Protein AF-A0AAD6S9D8-F1 (afdb_monomer)

Radius of gyration: 12.85 Å; Cα contacts (8 Å, |Δi|>4): 305; chains: 1; bounding box: 34×32×36 Å

Sequence (107 aa):
MGHQIHVDESHFCCSNAGFSRYIFTSGSHFDLDENASIILTNGAQASDVFFATGDSTNLLAGASVAGTILSNSAIRLAAGASVLGNIYSQSLMTFTEASVTPVVNPT

InterPro domains:
  IPR021884 Ice-binding protein [PF11999] (21-100)

Nearest PDB structures (foldseek):
  3vn3-assembly2_B  TM=9.453E-01  e=1.574E-05  Typhula ishikariensis
  7dc5-assembly2_B  TM=8.918E-01  e=5.387E-05  Typhula ishikariensis
  7bwy-assembly3_C  TM=8.684E-01  e=7.968E-05  Antarctomyces psychrotrophicus
  3uyv-assembly1_A-2  TM=8.417E-01  e=1.246E-04  Leucosporidium sp. AY30
  4nuh-assembly1_A  TM=9.901E-01  e=2.159E-03  Leucosporidium

Secondary structure (DSSP, 8-state):
-PPPEEE-STTEEEE-SSS--EEEEESS-EEE-TT-EEEEETT--GGGEEEEESS-EEE-TT-EEESEEEESS-EEE-TT-EEES-EEESS-EEESS-EEE--PPP-

Foldseek 3Di:
D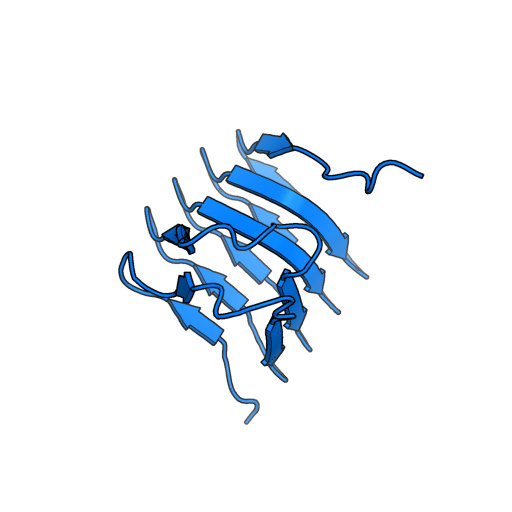KDEAEFAAADQEDEDPDQDAAEAEILAEYEYDALHEYDYHNPDALDRYEYAYNAEYEYEANYEYRHEYHHAAEYEAYHNYEYNAYYDYPYYYYYDNYYYHHDDDDD

Organism: NCBI:txid1745969

Solvent-accessible surface area (backbone atoms only — not comparable to full-atom values): 5433 Å² total; per-residue (Å²): 134,56,57,64,46,75,38,81,53,70,73,57,63,52,66,37,88,75,93,63,72,46,77,46,78,19,62,22,38,36,39,31,34,66,58,9,34,40,52,68,35,77,80,40,54,37,89,38,26,37,39,40,23,55,23,35,33,40,32,28,43,47,9,35,39,53,22,30,40,40,20,59,23,36,37,39,30,28,51,52,10,36,35,41,18,43,80,47,55,70,67,44,78,48,75,35,78,42,48,74,44,71,64,75,78,86,128

pLDDT: mean 89.59, std 12.1, range [53.25, 98.75]

Mean predicted alig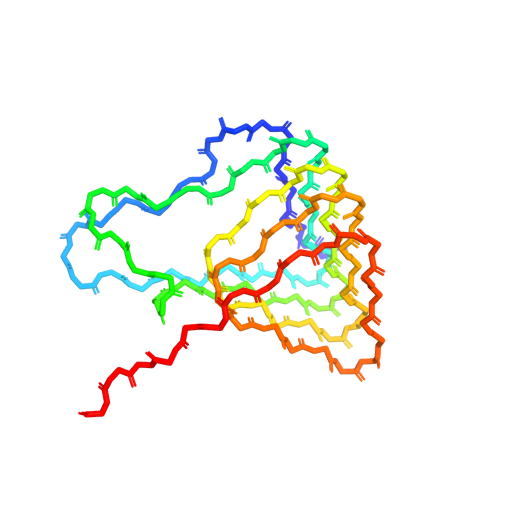ned error: 4.7 Å

Structure (mmCIF, N/CA/C/O backbone):
data_AF-A0AAD6S9D8-F1
#
_entry.id   AF-A0AAD6S9D8-F1
#
loop_
_atom_site.group_PDB
_atom_site.id
_atom_site.type_symbol
_atom_site.label_atom_id
_atom_site.label_alt_id
_atom_site.label_comp_id
_atom_site.label_asym_id
_atom_site.label_entity_id
_atom_site.label_seq_id
_atom_site.pdbx_PDB_ins_code
_atom_site.Cartn_x
_atom_site.Cartn_y
_atom_site.Cartn_z
_atom_site.occupancy
_atom_site.B_iso_or_equiv
_atom_site.auth_seq_id
_atom_site.auth_comp_id
_atom_site.auth_asym_id
_atom_site.auth_atom_id
_atom_site.pdbx_PDB_model_num
ATOM 1 N N . MET A 1 1 ? 20.410 -3.469 1.697 1.00 54.53 1 MET A N 1
ATOM 2 C CA . MET A 1 1 ? 19.222 -4.266 1.335 1.00 54.53 1 MET A CA 1
ATOM 3 C C . MET A 1 1 ? 18.117 -3.816 2.271 1.00 54.53 1 MET A C 1
ATOM 5 O O . MET A 1 1 ? 18.308 -3.926 3.475 1.00 54.53 1 MET A O 1
ATOM 9 N N . GLY A 1 2 ? 17.081 -3.152 1.758 1.00 67.62 2 GLY A N 1
ATOM 10 C CA . GLY A 1 2 ? 15.965 -2.692 2.589 1.00 67.62 2 GLY A CA 1
ATOM 11 C C . GLY A 1 2 ? 15.035 -3.855 2.929 1.00 67.62 2 GLY A C 1
ATOM 1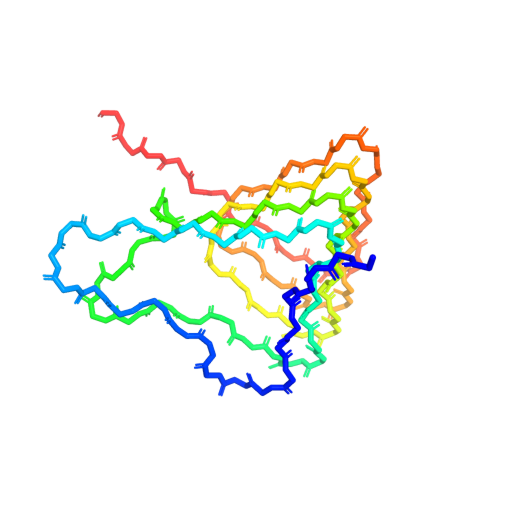2 O O . GLY A 1 2 ? 14.945 -4.805 2.160 1.00 67.62 2 GLY A O 1
ATOM 13 N N . HIS A 1 3 ? 14.355 -3.789 4.071 1.00 78.38 3 HIS A N 1
ATOM 14 C CA . HIS A 1 3 ? 13.277 -4.726 4.391 1.00 78.38 3 HIS A CA 1
ATOM 15 C C . HIS A 1 3 ? 12.067 -4.429 3.496 1.00 78.38 3 HIS A C 1
ATOM 17 O O . HIS A 1 3 ? 11.694 -3.262 3.389 1.00 78.38 3 HIS A O 1
ATOM 23 N N . GLN A 1 4 ? 11.488 -5.446 2.856 1.00 82.50 4 GLN A N 1
ATOM 24 C CA . GLN A 1 4 ? 10.286 -5.370 2.010 1.00 82.50 4 GLN A CA 1
ATOM 25 C C . GLN A 1 4 ? 9.040 -5.723 2.831 1.00 82.50 4 GLN A C 1
ATOM 27 O O . GLN A 1 4 ? 9.129 -6.517 3.769 1.00 82.50 4 GLN A O 1
ATOM 32 N N . ILE A 1 5 ? 7.889 -5.158 2.464 1.00 79.19 5 ILE A N 1
ATOM 33 C CA . ILE A 1 5 ? 6.585 -5.687 2.882 1.00 79.19 5 ILE A CA 1
ATOM 34 C C . ILE A 1 5 ? 6.056 -6.501 1.702 1.00 79.19 5 ILE A C 1
ATOM 36 O O . ILE A 1 5 ? 5.746 -5.934 0.659 1.00 79.19 5 ILE A O 1
ATOM 40 N N . HIS A 1 6 ? 6.002 -7.818 1.850 1.00 85.88 6 HIS A N 1
ATOM 41 C CA . HIS A 1 6 ? 5.475 -8.733 0.841 1.00 85.88 6 HIS A CA 1
ATOM 42 C C . HIS A 1 6 ? 4.397 -9.594 1.489 1.00 85.88 6 HIS A C 1
ATOM 44 O O . HIS A 1 6 ? 4.603 -10.092 2.599 1.00 85.88 6 HIS A O 1
ATOM 50 N N . VAL A 1 7 ? 3.250 -9.716 0.827 1.00 82.56 7 VAL A N 1
ATOM 51 C CA . VAL A 1 7 ? 2.114 -10.513 1.297 1.00 82.56 7 VAL A CA 1
ATOM 52 C C . VAL A 1 7 ? 1.658 -11.400 0.140 1.00 82.56 7 VAL A C 1
ATOM 54 O O . VAL A 1 7 ? 1.158 -10.896 -0.867 1.00 82.56 7 VAL A O 1
ATOM 57 N N . ASP A 1 8 ? 1.861 -12.703 0.311 1.00 76.00 8 ASP A N 1
ATOM 58 C CA . ASP A 1 8 ? 1.625 -13.783 -0.656 1.00 76.00 8 ASP A CA 1
ATOM 59 C C . ASP A 1 8 ? 0.260 -14.479 -0.459 1.00 76.00 8 ASP A C 1
ATOM 61 O O . ASP A 1 8 ? -0.315 -15.004 -1.410 1.00 76.00 8 ASP A O 1
ATOM 65 N N . GLU A 1 9 ? -0.311 -14.425 0.752 1.00 61.50 9 GLU A N 1
ATOM 66 C CA . GLU A 1 9 ? -1.648 -14.939 1.082 1.00 61.50 9 GLU A CA 1
ATOM 67 C C . GLU A 1 9 ? -2.534 -13.903 1.805 1.00 61.50 9 GLU A C 1
ATOM 69 O O . GLU A 1 9 ? -2.076 -12.949 2.443 1.00 61.50 9 GLU A O 1
ATOM 74 N N . SER A 1 10 ? -3.856 -14.097 1.745 1.00 60.50 10 SER A N 1
ATOM 75 C CA . SER A 1 10 ? -4.803 -13.383 2.607 1.00 60.50 10 SER A CA 1
ATOM 76 C C . SER A 1 10 ? -4.503 -13.797 4.043 1.00 60.50 10 SER A C 1
ATOM 78 O O . SER A 1 10 ? -4.809 -14.929 4.361 1.00 60.50 10 SER A O 1
ATOM 80 N N . HIS A 1 11 ? -3.879 -12.946 4.871 1.00 54.03 11 HIS A N 1
ATOM 81 C CA . HIS A 1 11 ? -3.991 -12.906 6.353 1.00 54.03 11 HIS A CA 1
ATOM 82 C C . HIS A 1 11 ? -3.004 -11.926 7.024 1.00 54.03 11 HIS A C 1
ATOM 84 O O . HIS A 1 11 ? -2.754 -12.017 8.228 1.00 54.03 11 HIS A O 1
ATOM 90 N N . PHE A 1 12 ? -2.480 -10.920 6.319 1.00 64.44 12 PHE A N 1
ATOM 91 C CA . PHE A 1 12 ? -1.859 -9.797 7.021 1.00 64.44 12 PHE A CA 1
ATOM 92 C C . PHE A 1 12 ? -2.970 -8.885 7.553 1.00 64.44 12 PHE A C 1
ATOM 94 O O . PHE A 1 12 ? -3.667 -8.234 6.775 1.00 64.44 12 PHE A O 1
ATOM 101 N N . CYS A 1 13 ? -3.209 -8.888 8.868 1.00 63.88 13 CYS A N 1
ATOM 102 C CA . CYS A 1 13 ? -4.285 -8.097 9.462 1.00 63.88 13 CYS A CA 1
ATOM 103 C C . CYS A 1 13 ? -3.812 -7.156 10.564 1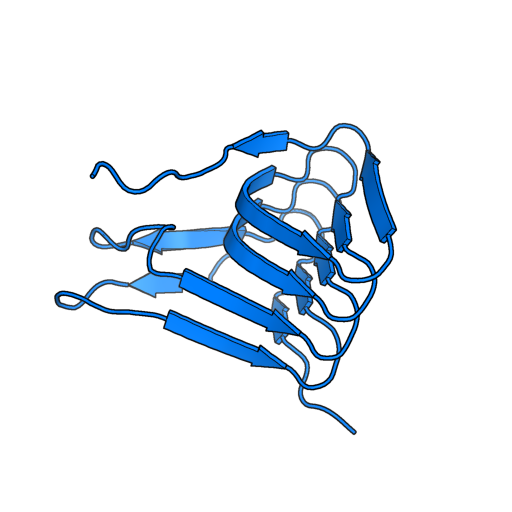.00 63.88 13 CYS A C 1
ATOM 105 O O . CYS A 1 13 ? -2.870 -7.418 11.313 1.00 63.88 13 CYS A O 1
ATOM 107 N N . CYS A 1 14 ? -4.567 -6.068 10.666 1.00 74.12 14 CYS A N 1
ATOM 108 C CA . CYS A 1 14 ? -4.582 -5.166 11.801 1.00 74.12 14 CYS A CA 1
ATOM 109 C C . CYS A 1 14 ? -5.854 -5.473 12.601 1.00 74.12 14 CYS A C 1
ATOM 111 O O . CYS A 1 14 ? -6.958 -5.154 12.155 1.00 74.12 14 CYS A O 1
ATOM 113 N N . SER A 1 15 ? -5.718 -6.132 13.753 1.00 77.38 15 SER A N 1
ATOM 114 C CA . SER A 1 15 ? -6.838 -6.400 14.660 1.00 77.38 15 SER A CA 1
ATOM 115 C C . SER A 1 15 ? -6.841 -5.386 15.791 1.00 77.38 15 SER A C 1
ATOM 117 O O . SER A 1 15 ? -5.889 -5.344 16.577 1.00 77.38 15 SER A O 1
ATOM 119 N N . ASN A 1 16 ? -7.901 -4.593 15.902 1.00 69.31 16 ASN A N 1
ATOM 120 C CA . ASN A 1 16 ? -7.960 -3.568 16.932 1.00 69.31 16 ASN A CA 1
ATOM 121 C C . ASN A 1 16 ? -7.999 -4.173 18.350 1.00 69.31 16 ASN A C 1
ATOM 123 O O . ASN A 1 16 ? -8.804 -5.062 18.629 1.00 69.31 16 ASN A O 1
ATOM 127 N N . ALA A 1 17 ? -7.157 -3.649 19.243 1.00 71.12 17 ALA A N 1
ATOM 128 C CA . ALA A 1 17 ? -7.175 -3.929 20.681 1.00 71.12 17 ALA A CA 1
ATOM 129 C C . ALA A 1 17 ? -7.485 -2.662 21.517 1.00 71.12 17 ALA A C 1
ATOM 131 O O . ALA A 1 17 ? -7.253 -2.650 22.725 1.00 71.12 17 ALA A O 1
ATOM 132 N N . GLY A 1 18 ? -7.976 -1.582 20.885 1.00 72.69 18 GLY A N 1
ATOM 133 C CA . GLY A 1 18 ? -8.274 -0.285 21.509 1.00 72.69 18 GLY A CA 1
ATOM 134 C C . GLY A 1 18 ? -8.446 0.870 20.502 1.00 72.69 18 GLY A C 1
ATOM 135 O O . GLY A 1 18 ? -9.338 0.843 19.663 1.00 72.69 18 GLY A O 1
ATOM 136 N N . PHE A 1 19 ? -7.613 1.914 20.602 1.00 66.44 19 PHE A N 1
ATOM 137 C CA . PHE A 1 19 ? -7.418 2.933 19.553 1.00 66.44 19 PHE A CA 1
ATOM 138 C C . PHE A 1 19 ? -6.069 2.678 18.871 1.00 66.44 19 PHE A C 1
ATOM 140 O O . PHE A 1 19 ? -5.093 3.398 19.088 1.00 66.44 19 PHE A O 1
ATOM 147 N N . SER A 1 20 ? -5.967 1.564 18.149 1.00 78.38 20 SER A N 1
ATOM 148 C CA . SER A 1 20 ? -4.696 1.107 17.588 1.00 78.38 20 SER A CA 1
ATOM 149 C C . SER A 1 20 ? -4.387 1.786 16.253 1.00 78.38 20 SER A C 1
ATOM 151 O O . SER A 1 20 ? -5.204 1.762 15.336 1.00 78.38 20 SER A O 1
ATOM 153 N N . ARG A 1 21 ? -3.173 2.338 16.135 1.00 88.38 21 ARG A N 1
ATOM 154 C CA . ARG A 1 21 ? -2.590 2.816 14.876 1.00 88.38 21 ARG A CA 1
ATOM 155 C C . ARG A 1 21 ? -1.529 1.844 14.387 1.00 88.38 21 ARG A C 1
ATOM 157 O O . ARG A 1 21 ? -0.666 1.437 15.163 1.00 88.38 21 ARG A O 1
ATOM 164 N N . TYR A 1 22 ? -1.562 1.540 13.097 1.00 90.56 22 TYR A N 1
ATOM 165 C CA . TYR A 1 22 ? -0.638 0.616 12.452 1.00 90.56 22 TYR A CA 1
ATOM 166 C C . TYR A 1 22 ? 0.175 1.371 11.413 1.00 90.56 22 TYR A C 1
ATOM 168 O O . TYR A 1 22 ? -0.378 2.007 10.519 1.00 90.56 22 TYR A O 1
ATOM 176 N N . ILE A 1 23 ? 1.497 1.327 11.552 1.00 92.31 23 ILE A N 1
ATOM 177 C CA . ILE A 1 23 ? 2.424 1.929 10.597 1.00 92.31 23 ILE A CA 1
ATOM 178 C C . ILE A 1 23 ? 3.392 0.838 10.169 1.00 92.31 23 ILE A C 1
ATOM 180 O O . ILE A 1 23 ? 4.172 0.336 10.978 1.00 92.31 23 ILE A O 1
ATOM 184 N N . PHE A 1 24 ? 3.340 0.495 8.892 1.00 92.56 24 PHE A N 1
ATOM 185 C CA . PHE A 1 24 ? 4.250 -0.441 8.257 1.00 92.56 24 PHE A CA 1
ATOM 186 C C . PHE A 1 24 ? 5.240 0.354 7.423 1.00 92.56 24 PHE A C 1
ATOM 188 O O . PHE A 1 24 ? 4.844 1.145 6.566 1.00 92.56 24 PHE A O 1
ATOM 195 N N . THR A 1 25 ? 6.529 0.171 7.693 1.00 93.19 25 THR A N 1
ATOM 196 C CA . THR A 1 25 ? 7.592 0.864 6.970 1.00 93.19 25 THR A CA 1
ATOM 197 C C . THR A 1 25 ? 8.470 -0.134 6.236 1.00 93.19 25 THR A C 1
ATOM 199 O O . THR A 1 25 ? 8.844 -1.182 6.761 1.00 93.19 25 THR A O 1
ATOM 202 N N . SER A 1 26 ? 8.812 0.206 5.001 1.00 93.38 26 SER A N 1
ATOM 203 C CA . SER A 1 26 ? 9.757 -0.534 4.179 1.00 93.38 26 SER A CA 1
ATOM 204 C C . SER A 1 26 ? 10.754 0.441 3.576 1.00 93.38 26 SER A C 1
ATOM 206 O O . SER A 1 26 ? 10.376 1.489 3.064 1.00 93.38 26 SER A O 1
ATOM 208 N N . GLY A 1 27 ? 12.040 0.087 3.592 1.00 93.56 27 GLY A N 1
ATOM 209 C CA . GLY A 1 27 ? 13.060 0.822 2.836 1.00 93.56 27 GLY A CA 1
ATOM 210 C C . GLY A 1 27 ? 13.061 0.490 1.338 1.00 93.56 27 GLY A C 1
ATOM 211 O O . GLY A 1 27 ? 13.900 1.005 0.609 1.00 93.56 27 GLY A O 1
ATOM 212 N N . SER A 1 28 ? 12.179 -0.408 0.900 1.00 94.38 28 SER A N 1
ATOM 213 C CA . SER A 1 28 ? 12.079 -0.943 -0.455 1.00 94.38 28 SER A CA 1
ATOM 214 C C . SER A 1 28 ? 10.599 -0.970 -0.868 1.00 94.38 28 SER A C 1
ATOM 216 O O . SER A 1 28 ? 9.900 0.022 -0.643 1.00 94.38 28 SER A O 1
ATOM 218 N N . HIS A 1 29 ? 10.146 -2.056 -1.493 1.00 92.81 29 HIS A N 1
ATOM 219 C CA . HIS A 1 29 ? 8.810 -2.190 -2.058 1.00 92.81 29 HIS A CA 1
ATOM 220 C C . HIS A 1 29 ? 7.753 -2.623 -1.030 1.00 92.81 29 HIS A C 1
ATOM 222 O O . HIS A 1 29 ? 8.057 -3.254 -0.010 1.00 92.81 29 HIS A O 1
ATOM 228 N N . PHE A 1 30 ? 6.498 -2.302 -1.342 1.00 95.19 30 PHE A N 1
ATOM 229 C CA . PHE A 1 30 ? 5.315 -2.937 -0.765 1.00 95.19 30 PHE A CA 1
ATOM 230 C C . PHE A 1 30 ? 4.563 -3.661 -1.876 1.00 95.19 30 PHE A C 1
ATOM 232 O O . PHE A 1 30 ? 4.026 -3.014 -2.774 1.00 95.19 30 PHE A O 1
ATOM 239 N N . ASP A 1 31 ? 4.528 -4.986 -1.812 1.00 95.31 31 ASP A N 1
ATOM 240 C CA . ASP A 1 31 ? 3.900 -5.811 -2.838 1.00 95.31 31 ASP A CA 1
ATOM 241 C C . ASP A 1 31 ? 2.778 -6.656 -2.232 1.00 95.31 31 ASP A C 1
ATOM 243 O O . ASP A 1 31 ? 2.988 -7.362 -1.240 1.00 95.31 31 ASP A O 1
ATOM 247 N N . LEU A 1 32 ? 1.595 -6.570 -2.842 1.00 95.38 32 LEU A N 1
ATOM 248 C CA . LEU A 1 32 ? 0.506 -7.521 -2.636 1.00 95.38 32 LEU A CA 1
ATOM 249 C C . LEU A 1 32 ? 0.366 -8.372 -3.890 1.00 95.38 32 LEU A C 1
ATOM 251 O O . LEU A 1 32 ? 0.115 -7.831 -4.974 1.00 95.38 32 LEU A O 1
ATOM 255 N N . ASP A 1 33 ? 0.506 -9.682 -3.717 1.00 95.75 33 ASP A N 1
ATOM 256 C CA . ASP A 1 33 ? 0.359 -10.640 -4.804 1.00 95.75 33 ASP A CA 1
ATOM 257 C C . ASP A 1 33 ? -1.088 -10.736 -5.307 1.00 95.75 33 ASP A C 1
ATOM 259 O O . ASP A 1 33 ? -2.016 -10.108 -4.786 1.00 95.75 33 ASP A O 1
ATOM 263 N N . GLU A 1 34 ? -1.285 -11.493 -6.386 1.00 95.69 34 GLU A N 1
ATOM 264 C CA . GLU A 1 34 ? -2.597 -11.651 -7.007 1.00 95.69 34 GLU A CA 1
ATOM 265 C C . GLU A 1 34 ? -3.621 -12.177 -5.997 1.00 95.69 34 GLU A C 1
ATOM 267 O O . GLU A 1 34 ? -3.420 -13.201 -5.349 1.00 95.69 34 GLU A O 1
ATOM 272 N N . ASN A 1 35 ? -4.755 -11.483 -5.889 1.00 94.56 35 ASN A N 1
ATOM 273 C CA . ASN A 1 35 ? -5.837 -11.778 -4.946 1.00 94.56 35 ASN A CA 1
ATOM 274 C C . ASN A 1 35 ? -5.439 -11.728 -3.455 1.00 94.56 35 ASN A C 1
ATOM 276 O O . ASN A 1 35 ? -6.253 -12.087 -2.598 1.00 94.56 35 ASN A O 1
ATOM 280 N N . ALA A 1 36 ? -4.234 -11.260 -3.114 1.00 94.69 36 ALA A N 1
ATOM 281 C CA . ALA A 1 36 ? -3.842 -11.046 -1.728 1.00 94.69 36 ALA A CA 1
ATOM 282 C C . ALA A 1 36 ? -4.644 -9.885 -1.121 1.00 94.69 36 ALA A C 1
ATOM 284 O O . ALA A 1 36 ? -4.957 -8.889 -1.781 1.00 94.69 36 ALA A O 1
ATOM 285 N N . SER A 1 37 ? -4.986 -10.002 0.163 1.00 92.19 37 SER A N 1
ATOM 286 C CA . SER A 1 37 ? -5.793 -8.994 0.850 1.00 92.19 37 SER A CA 1
ATOM 287 C C . SER A 1 37 ? -5.239 -8.644 2.222 1.00 92.19 37 SER A C 1
ATOM 289 O O . SER A 1 37 ? -5.003 -9.537 3.041 1.00 92.19 37 SER A O 1
ATOM 291 N N . ILE A 1 38 ? -5.155 -7.349 2.514 1.00 90.94 38 ILE A N 1
ATOM 292 C CA . ILE A 1 38 ? -5.002 -6.837 3.876 1.00 90.94 38 ILE A CA 1
ATOM 293 C C . ILE A 1 38 ? -6.377 -6.425 4.391 1.00 90.94 38 ILE A C 1
ATOM 295 O O . ILE A 1 38 ? -6.968 -5.452 3.916 1.00 90.94 38 ILE A O 1
ATOM 299 N N . ILE A 1 39 ? -6.868 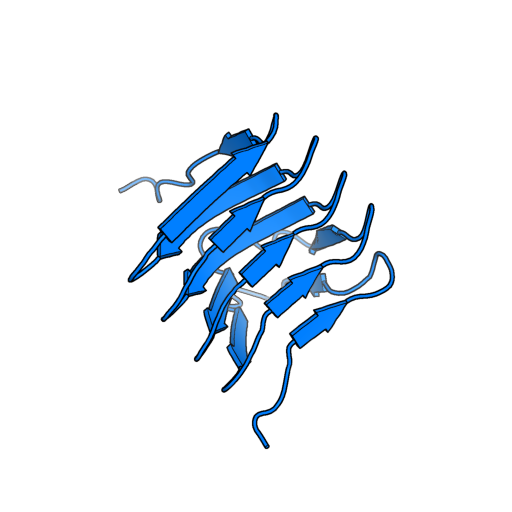-7.155 5.392 1.00 86.38 39 ILE A N 1
ATOM 300 C CA . ILE A 1 39 ? -8.189 -6.940 5.988 1.00 86.38 39 ILE A CA 1
ATOM 301 C C . ILE A 1 39 ? -8.089 -6.285 7.368 1.00 86.38 39 ILE A C 1
ATOM 303 O O . ILE A 1 39 ? -7.162 -6.534 8.145 1.00 86.38 39 ILE A O 1
ATOM 307 N N . LEU A 1 40 ? -9.086 -5.465 7.690 1.00 88.19 40 LEU A N 1
ATOM 308 C CA . LEU A 1 40 ? -9.252 -4.866 9.011 1.00 88.19 40 LEU A CA 1
ATOM 309 C C . LEU A 1 40 ? -10.231 -5.702 9.821 1.00 88.19 40 LEU A C 1
ATOM 311 O O . LEU A 1 40 ? -11.324 -6.018 9.353 1.00 88.19 40 LEU A O 1
ATOM 315 N N . THR A 1 41 ? -9.849 -6.051 11.043 1.00 87.62 41 THR A N 1
ATOM 316 C CA . THR A 1 41 ? -10.686 -6.859 11.933 1.00 87.62 41 THR A CA 1
ATOM 317 C C . THR A 1 41 ? -10.868 -6.168 13.280 1.00 87.62 41 THR A C 1
ATOM 319 O O . THR A 1 41 ? -10.144 -5.234 13.638 1.00 87.62 41 THR A O 1
ATOM 322 N N . ASN A 1 42 ? -11.882 -6.603 14.030 1.00 87.00 42 ASN A N 1
ATOM 323 C CA . ASN A 1 42 ? -12.184 -6.114 15.380 1.00 87.00 42 ASN A CA 1
ATOM 324 C C . ASN A 1 42 ? -12.407 -4.591 15.486 1.00 87.00 42 ASN A C 1
ATOM 326 O O . ASN A 1 42 ? -12.220 -4.010 16.547 1.00 87.00 42 ASN A O 1
ATOM 330 N N . GLY A 1 43 ? -12.835 -3.933 14.404 1.00 85.06 43 GLY A N 1
ATOM 331 C CA . GLY A 1 43 ? -13.097 -2.489 14.391 1.00 85.06 43 GLY A CA 1
ATOM 332 C C . GLY A 1 43 ? -11.870 -1.620 14.107 1.00 85.06 43 GLY A C 1
ATOM 333 O O . GLY A 1 43 ? -11.912 -0.422 14.376 1.00 85.06 43 GLY A O 1
ATOM 334 N N . ALA A 1 44 ? -10.786 -2.194 13.573 1.00 88.88 44 ALA A N 1
ATOM 335 C CA . ALA A 1 44 ? -9.700 -1.400 13.004 1.00 88.88 44 ALA A CA 1
ATOM 336 C C . ALA A 1 44 ? -10.225 -0.542 11.838 1.00 88.88 44 ALA A C 1
ATOM 338 O O . ALA A 1 44 ? -11.065 -0.992 11.056 1.00 88.88 44 ALA A O 1
ATOM 339 N N . GLN A 1 45 ? -9.740 0.696 11.734 1.00 90.31 45 GLN A N 1
ATOM 340 C CA . GLN A 1 45 ? -10.185 1.665 10.731 1.00 90.31 45 GLN A CA 1
ATOM 341 C C . GLN A 1 45 ? -9.075 1.947 9.720 1.00 90.31 45 GLN A C 1
ATOM 343 O O . GLN A 1 45 ? -7.913 2.095 10.088 1.00 90.31 45 GLN A O 1
ATOM 348 N N . ALA A 1 46 ? -9.434 2.069 8.440 1.00 91.94 46 ALA A N 1
ATOM 349 C CA . ALA A 1 46 ? -8.479 2.351 7.364 1.00 91.94 46 ALA A CA 1
ATOM 350 C C . ALA A 1 46 ? -7.762 3.703 7.542 1.00 91.94 46 ALA A C 1
ATOM 352 O O . ALA A 1 46 ? -6.628 3.869 7.104 1.00 91.94 46 ALA A O 1
ATOM 353 N N . SER A 1 47 ? -8.395 4.657 8.230 1.00 92.62 47 SER A N 1
ATOM 354 C CA . SER A 1 47 ? -7.806 5.945 8.618 1.00 92.62 47 SER A CA 1
ATOM 355 C C . SER A 1 47 ? -6.634 5.827 9.599 1.00 92.62 47 SER A C 1
ATOM 357 O O . SER A 1 47 ? -5.857 6.772 9.717 1.00 92.62 47 SER A O 1
ATOM 359 N N . ASP A 1 48 ? -6.480 4.687 10.279 1.00 91.69 48 ASP A N 1
ATOM 360 C CA . ASP A 1 48 ? -5.421 4.435 11.262 1.00 91.69 48 ASP A CA 1
ATOM 361 C C . ASP A 1 48 ? -4.358 3.434 10.779 1.00 91.69 48 ASP A C 1
ATOM 363 O O . ASP A 1 48 ? -3.499 3.020 11.562 1.00 91.69 48 ASP A O 1
ATOM 367 N N . VAL A 1 49 ? -4.377 3.063 9.496 1.00 93.00 49 VAL A N 1
ATOM 368 C CA . VAL A 1 49 ? -3.401 2.149 8.888 1.00 93.00 49 VAL A CA 1
ATOM 369 C C . VAL A 1 49 ? -2.585 2.880 7.829 1.00 93.00 49 VAL A C 1
ATOM 371 O O . VAL A 1 49 ? -3.143 3.485 6.917 1.00 93.00 49 VAL A O 1
ATOM 374 N N . PHE A 1 50 ? -1.258 2.807 7.935 1.00 94.50 50 PHE A N 1
ATOM 375 C CA . PHE A 1 50 ? -0.320 3.483 7.041 1.00 94.50 50 PHE A CA 1
ATOM 376 C C . PHE A 1 50 ? 0.741 2.514 6.518 1.00 94.50 50 PHE A C 1
ATOM 378 O O . PHE A 1 50 ? 1.377 1.803 7.297 1.00 94.50 50 PHE A O 1
ATOM 385 N N . PHE A 1 51 ? 0.979 2.549 5.209 1.00 95.56 51 PHE A N 1
ATOM 386 C CA . PHE A 1 51 ? 2.052 1.833 4.520 1.00 95.56 51 PHE A CA 1
ATOM 387 C C . PHE A 1 51 ? 3.010 2.861 3.924 1.00 95.56 51 PHE A C 1
ATOM 389 O O . PHE A 1 51 ? 2.636 3.576 2.999 1.00 95.56 51 PHE A O 1
ATOM 396 N N . ALA A 1 52 ? 4.225 2.967 4.461 1.00 96.19 52 ALA A N 1
ATOM 397 C CA . ALA A 1 52 ? 5.243 3.900 3.986 1.00 96.19 52 ALA A CA 1
ATOM 398 C C . ALA A 1 52 ? 6.421 3.150 3.354 1.00 96.19 52 ALA A C 1
ATOM 400 O O . ALA A 1 52 ? 7.101 2.370 4.025 1.00 96.19 52 ALA A O 1
ATOM 401 N N . THR A 1 53 ? 6.680 3.406 2.072 1.00 96.19 53 THR A N 1
ATOM 402 C CA . THR A 1 53 ? 7.694 2.693 1.287 1.00 96.19 53 THR A CA 1
ATOM 403 C C . THR A 1 53 ? 8.774 3.622 0.751 1.00 96.19 53 THR A C 1
ATOM 405 O O . THR A 1 53 ? 8.500 4.693 0.203 1.00 96.19 53 THR A O 1
ATOM 408 N N . GLY A 1 54 ? 10.025 3.180 0.877 1.00 96.81 54 GLY A N 1
ATOM 409 C CA . GLY A 1 54 ? 11.199 3.835 0.300 1.00 96.81 54 GLY A CA 1
ATOM 410 C C . GLY A 1 54 ? 11.280 3.707 -1.223 1.00 96.81 54 GLY A C 1
ATOM 411 O O . GLY A 1 54 ? 11.985 4.493 -1.857 1.00 96.81 54 GLY A O 1
ATOM 412 N N . ASP A 1 55 ? 10.531 2.770 -1.807 1.00 96.19 55 ASP A N 1
ATOM 413 C CA . ASP A 1 55 ? 10.404 2.582 -3.251 1.00 96.19 55 ASP A CA 1
ATOM 414 C C . ASP A 1 55 ? 8.922 2.407 -3.658 1.00 96.19 55 ASP A C 1
ATOM 416 O O . ASP A 1 55 ? 8.037 3.046 -3.076 1.00 96.19 55 ASP A O 1
ATOM 420 N N . SER A 1 56 ? 8.638 1.607 -4.687 1.00 97.19 56 SER A N 1
ATOM 421 C CA . SER A 1 56 ? 7.303 1.446 -5.257 1.00 97.19 56 SER A CA 1
ATOM 422 C C . SER A 1 56 ? 6.365 0.569 -4.430 1.00 97.19 56 SER A C 1
ATOM 424 O O . SER A 1 56 ? 6.801 -0.375 -3.778 1.00 97.19 56 SER A O 1
ATOM 426 N N . THR A 1 57 ? 5.065 0.818 -4.569 1.00 98.31 57 THR A N 1
ATOM 427 C CA . THR A 1 57 ? 4.008 -0.120 -4.170 1.00 98.31 57 THR A CA 1
ATOM 428 C C . THR A 1 57 ? 3.413 -0.785 -5.407 1.00 98.31 57 THR A C 1
ATOM 430 O O . THR A 1 57 ? 3.043 -0.081 -6.353 1.00 98.31 57 THR A O 1
ATOM 433 N N . ASN A 1 58 ? 3.278 -2.110 -5.404 1.00 98.06 58 ASN A N 1
ATOM 434 C CA . ASN A 1 58 ? 2.624 -2.856 -6.477 1.00 98.06 58 ASN A CA 1
ATOM 435 C C . ASN A 1 58 ? 1.503 -3.730 -5.897 1.00 98.06 58 ASN A C 1
ATOM 437 O O . ASN A 1 58 ? 1.753 -4.640 -5.114 1.00 98.06 58 ASN A O 1
ATOM 441 N N . LEU A 1 59 ? 0.258 -3.451 -6.284 1.00 97.94 59 LEU A N 1
ATOM 442 C CA . LEU A 1 59 ? -0.880 -4.319 -5.986 1.00 97.94 59 LEU A CA 1
ATOM 443 C C . LEU A 1 59 ? -1.222 -5.077 -7.268 1.00 97.94 59 LEU A C 1
ATOM 445 O O . LEU A 1 59 ? -1.636 -4.459 -8.258 1.00 97.94 59 LEU A O 1
ATOM 449 N N . LEU A 1 60 ? -0.988 -6.391 -7.270 1.00 97.88 60 LEU A N 1
ATOM 450 C CA . LEU A 1 60 ? -1.255 -7.247 -8.424 1.00 97.88 60 LEU A CA 1
ATOM 451 C C . LEU A 1 60 ? -2.763 -7.487 -8.613 1.00 97.88 60 LEU A C 1
ATOM 453 O O . LEU A 1 60 ? -3.603 -6.900 -7.926 1.00 97.88 60 LEU A O 1
ATOM 457 N N . ALA A 1 61 ? -3.122 -8.270 -9.633 1.00 98.06 61 ALA A N 1
ATOM 458 C CA . ALA A 1 61 ? -4.508 -8.415 -10.062 1.00 98.06 61 ALA A CA 1
ATOM 459 C C . ALA A 1 61 ? -5.405 -8.903 -8.913 1.00 98.06 61 ALA A C 1
ATOM 461 O O . ALA A 1 61 ? -5.059 -9.842 -8.200 1.00 98.06 61 ALA A O 1
ATOM 462 N N . GLY A 1 62 ? -6.545 -8.241 -8.709 1.00 97.06 62 GLY A N 1
ATOM 463 C CA . GLY A 1 62 ? -7.495 -8.569 -7.640 1.00 97.06 62 GLY A CA 1
ATOM 464 C C . GLY A 1 62 ? -7.016 -8.296 -6.206 1.00 97.06 62 GLY A C 1
ATOM 465 O O . GLY A 1 62 ? -7.758 -8.586 -5.267 1.00 97.06 62 GLY A O 1
ATOM 466 N N . ALA A 1 63 ? -5.815 -7.744 -5.999 1.00 97.06 63 ALA A N 1
ATOM 467 C CA . ALA A 1 63 ? -5.310 -7.450 -4.661 1.00 97.06 63 ALA A CA 1
ATOM 468 C C . ALA A 1 63 ? -6.133 -6.353 -3.961 1.00 97.06 63 ALA A C 1
ATOM 470 O O . ALA A 1 63 ? -6.627 -5.418 -4.600 1.00 97.06 63 ALA A O 1
ATOM 471 N N . SER A 1 64 ? -6.270 -6.430 -2.635 1.00 95.81 64 SER A N 1
ATOM 472 C CA . SER A 1 64 ? -7.048 -5.455 -1.858 1.00 95.81 64 SER A CA 1
ATOM 473 C C . SER A 1 64 ? -6.359 -5.004 -0.572 1.00 95.81 64 SER A C 1
ATOM 475 O O . SER A 1 64 ? -5.747 -5.791 0.147 1.00 95.81 64 SER A O 1
ATOM 477 N N . VAL A 1 65 ? -6.461 -3.714 -0.257 1.00 95.12 65 VAL A N 1
ATOM 478 C CA . VAL A 1 65 ? -5.868 -3.141 0.960 1.00 95.12 65 VAL A CA 1
ATOM 479 C C . VAL A 1 65 ? -6.721 -2.023 1.532 1.00 95.12 65 VAL A C 1
ATOM 481 O O . VAL A 1 65 ? -7.261 -1.187 0.808 1.00 95.12 65 VAL A O 1
ATOM 484 N N . ALA A 1 66 ? -6.807 -1.990 2.859 1.00 94.56 66 ALA A N 1
ATOM 485 C CA . ALA A 1 66 ? -7.388 -0.888 3.604 1.00 94.56 66 ALA A CA 1
ATOM 486 C C . ALA A 1 66 ? -6.289 -0.121 4.355 1.00 94.56 66 ALA A C 1
ATOM 488 O O . ALA A 1 66 ? -5.581 -0.692 5.185 1.00 94.56 66 ALA A O 1
ATOM 489 N N . GLY A 1 67 ? -6.140 1.169 4.059 1.00 94.19 67 GLY A N 1
ATOM 490 C CA . GLY A 1 67 ? -5.108 2.021 4.643 1.00 94.19 67 GLY A CA 1
ATOM 491 C C . GLY A 1 67 ? -4.650 3.147 3.724 1.00 94.19 67 GLY A C 1
ATOM 492 O O . GLY A 1 67 ? -5.054 3.252 2.567 1.00 94.19 67 GLY A O 1
ATOM 493 N N . THR A 1 68 ? -3.773 3.996 4.250 1.00 96.31 68 THR A N 1
ATOM 494 C CA . THR A 1 68 ? -3.088 5.036 3.483 1.00 96.31 68 THR A CA 1
ATOM 495 C C . THR A 1 68 ? -1.741 4.529 2.974 1.00 96.31 68 THR A C 1
ATOM 497 O O . THR A 1 68 ? -0.908 4.090 3.765 1.00 96.31 68 THR A O 1
ATOM 500 N N . ILE A 1 69 ? -1.505 4.623 1.667 1.00 97.75 69 ILE A N 1
ATOM 501 C CA . ILE A 1 69 ? -0.255 4.222 1.012 1.00 97.75 69 ILE A CA 1
ATOM 502 C C . ILE A 1 69 ? 0.566 5.473 0.696 1.00 97.75 69 ILE A C 1
ATOM 504 O O . ILE A 1 69 ? 0.087 6.394 0.035 1.00 97.75 69 ILE A O 1
ATOM 508 N N . LEU A 1 70 ? 1.810 5.492 1.163 1.00 97.94 70 LEU A N 1
ATOM 509 C CA . LEU A 1 70 ? 2.799 6.545 0.961 1.00 97.94 70 LEU A CA 1
ATOM 510 C C . LEU A 1 70 ? 4.020 5.926 0.274 1.00 97.94 70 LEU A C 1
ATOM 512 O O . LEU A 1 70 ? 4.804 5.234 0.921 1.00 97.94 70 LEU A O 1
ATOM 516 N N . SER A 1 71 ? 4.202 6.185 -1.019 1.00 98.1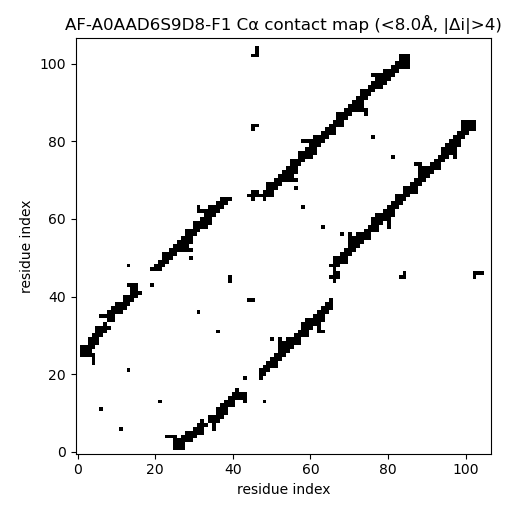2 71 SER A N 1
ATOM 517 C CA . SER A 1 71 ? 5.338 5.659 -1.781 1.00 98.12 71 SER A CA 1
ATOM 518 C C . SER A 1 71 ? 6.259 6.755 -2.284 1.00 98.12 71 SER A C 1
ATOM 520 O O . SER A 1 71 ? 5.836 7.732 -2.901 1.00 98.12 71 SER A O 1
ATOM 522 N N . ASN A 1 72 ? 7.554 6.563 -2.046 1.00 98.06 72 ASN A N 1
ATOM 523 C CA . ASN A 1 72 ? 8.599 7.451 -2.544 1.00 98.06 72 ASN A CA 1
ATOM 524 C C . ASN A 1 72 ? 8.818 7.325 -4.066 1.00 98.06 72 ASN A C 1
ATOM 526 O O . ASN A 1 72 ? 9.393 8.208 -4.692 1.00 98.06 72 ASN A O 1
ATOM 530 N N . SER A 1 73 ? 8.356 6.230 -4.670 1.00 97.69 73 SER A N 1
ATOM 531 C CA . SER A 1 73 ? 8.397 6.002 -6.116 1.00 97.69 73 SER A CA 1
ATOM 532 C C . SER A 1 73 ? 6.984 5.703 -6.630 1.00 97.69 73 SER A C 1
ATOM 534 O O . SER A 1 73 ? 6.027 6.335 -6.196 1.00 97.69 73 SER A O 1
ATOM 536 N N . ALA A 1 74 ? 6.836 4.774 -7.572 1.00 98.31 74 ALA A N 1
ATOM 537 C CA . ALA A 1 74 ? 5.569 4.519 -8.241 1.00 98.31 74 ALA A CA 1
ATOM 538 C C . ALA A 1 74 ? 4.557 3.760 -7.364 1.00 98.31 74 ALA A C 1
ATOM 540 O O . ALA A 1 74 ? 4.933 2.896 -6.578 1.00 98.31 74 ALA A O 1
ATOM 541 N N . ILE A 1 75 ? 3.266 4.009 -7.581 1.00 98.75 75 ILE A N 1
ATOM 542 C CA . ILE A 1 75 ? 2.177 3.128 -7.138 1.00 98.75 75 ILE A CA 1
ATOM 543 C C . ILE A 1 75 ? 1.548 2.501 -8.382 1.00 98.75 75 ILE A C 1
ATOM 545 O O . ILE A 1 75 ? 1.151 3.216 -9.306 1.00 98.75 75 ILE A O 1
ATOM 549 N N . ARG A 1 76 ? 1.470 1.169 -8.427 1.00 98.62 76 ARG A N 1
ATOM 550 C CA . ARG A 1 76 ? 0.890 0.414 -9.546 1.00 98.62 76 ARG A CA 1
ATOM 551 C C . ARG A 1 76 ? -0.248 -0.458 -9.047 1.00 98.62 76 ARG A C 1
ATOM 553 O O . ARG A 1 76 ? -0.020 -1.353 -8.241 1.00 98.62 76 ARG A O 1
ATOM 560 N N . LEU A 1 77 ? -1.454 -0.184 -9.536 1.00 98.69 77 LEU A N 1
ATOM 561 C CA . LEU A 1 77 ? -2.653 -0.963 -9.251 1.00 98.69 77 LEU A CA 1
ATOM 562 C C . LEU A 1 77 ? -3.057 -1.719 -10.523 1.00 98.69 77 LEU A C 1
ATOM 564 O O . LEU A 1 77 ? -3.441 -1.098 -11.521 1.00 98.69 77 LEU A O 1
ATOM 568 N N . ALA A 1 78 ? -2.910 -3.042 -10.505 1.00 98.69 78 ALA A N 1
ATOM 569 C CA . ALA A 1 78 ? -3.269 -3.911 -11.622 1.00 98.69 78 ALA A CA 1
ATOM 570 C C . ALA A 1 78 ? -4.791 -4.143 -11.717 1.00 98.69 78 ALA A C 1
ATOM 572 O O . ALA A 1 78 ? -5.561 -3.638 -10.898 1.00 98.69 78 ALA A O 1
ATOM 573 N N . ALA A 1 79 ? -5.207 -4.914 -12.731 1.00 98.50 79 ALA A N 1
ATOM 574 C CA . ALA A 1 79 ? -6.605 -5.237 -13.030 1.00 98.50 79 ALA A CA 1
ATOM 575 C C . ALA A 1 79 ? -7.388 -5.660 -11.779 1.00 98.50 79 ALA A C 1
ATOM 577 O O . ALA A 1 79 ? -7.034 -6.634 -11.113 1.00 98.50 79 ALA A O 1
ATOM 578 N N . GLY A 1 80 ? -8.449 -4.922 -11.450 1.00 97.88 80 GLY A N 1
ATOM 579 C CA . GLY A 1 80 ? -9.330 -5.241 -10.327 1.00 97.88 80 GLY A CA 1
ATOM 580 C C . GLY A 1 80 ? -8.732 -5.021 -8.934 1.00 97.88 80 GLY A C 1
ATOM 581 O O . GLY A 1 80 ? -9.390 -5.357 -7.950 1.00 97.88 80 GLY A O 1
ATOM 582 N N . ALA A 1 81 ? -7.526 -4.453 -8.812 1.00 98.44 81 ALA A N 1
ATOM 583 C CA . ALA A 1 81 ? -6.978 -4.090 -7.510 1.00 98.44 81 ALA A CA 1
ATOM 584 C C . ALA A 1 81 ? -7.837 -3.002 -6.835 1.00 98.44 81 ALA A C 1
ATOM 586 O O . ALA A 1 81 ? -8.379 -2.109 -7.499 1.00 98.44 81 ALA A O 1
ATOM 587 N N . SER A 1 82 ? -7.966 -3.055 -5.508 1.00 98.12 82 SER A N 1
ATOM 588 C CA . SER A 1 82 ? -8.821 -2.138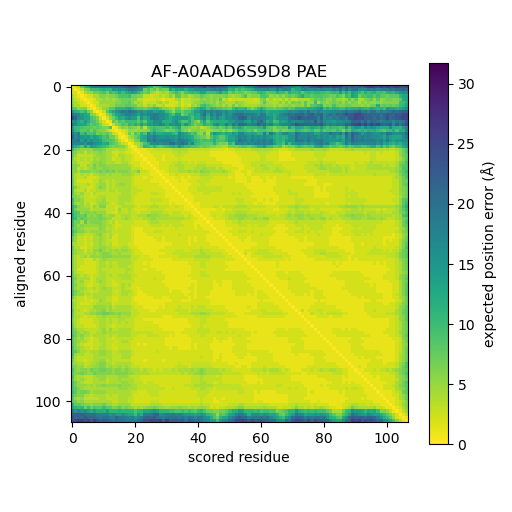 -4.746 1.00 98.12 82 SER A CA 1
ATOM 589 C C . SER A 1 82 ? -8.146 -1.572 -3.498 1.00 98.12 82 SER A C 1
ATOM 591 O O . SER A 1 82 ? -7.488 -2.278 -2.735 1.00 98.12 82 SER A O 1
ATOM 593 N N . VAL A 1 83 ? -8.328 -0.269 -3.277 1.00 98.06 83 VAL A N 1
ATOM 594 C CA . VAL A 1 83 ? -7.828 0.439 -2.093 1.00 98.06 83 VAL A CA 1
ATOM 595 C C . VAL A 1 83 ? -8.986 1.118 -1.369 1.00 98.06 83 VAL A C 1
ATOM 597 O O . VAL A 1 83 ? -9.665 1.968 -1.944 1.00 98.06 83 VAL A O 1
ATOM 600 N N . LEU A 1 84 ? -9.181 0.794 -0.091 1.00 96.81 84 LEU A N 1
ATOM 601 C CA . LEU A 1 84 ? -9.995 1.582 0.835 1.00 96.81 84 LEU A CA 1
ATOM 602 C C . LEU A 1 84 ? -9.069 2.492 1.649 1.00 96.81 84 LEU A C 1
ATOM 604 O O . LEU A 1 84 ? -8.471 2.063 2.633 1.00 96.81 84 LEU A O 1
ATOM 608 N N . GLY A 1 85 ? -8.935 3.748 1.238 1.00 96.00 85 GLY A N 1
ATOM 609 C CA . GLY A 1 85 ? -8.028 4.711 1.850 1.00 96.00 85 GLY A CA 1
ATOM 610 C C . GLY A 1 85 ? -7.423 5.668 0.832 1.00 96.00 85 GLY A C 1
ATOM 611 O O . GLY A 1 85 ? -7.974 5.882 -0.246 1.00 96.00 85 GLY A O 1
ATOM 612 N N . ASN A 1 86 ? -6.299 6.279 1.195 1.00 96.50 86 ASN A N 1
ATOM 613 C CA . ASN A 1 86 ? -5.663 7.331 0.404 1.00 96.50 86 ASN A CA 1
ATOM 614 C C . ASN A 1 86 ? -4.327 6.843 -0.158 1.00 96.50 86 ASN A C 1
ATOM 616 O O . ASN A 1 86 ? -3.601 6.115 0.510 1.00 96.50 86 ASN A O 1
ATOM 620 N N . ILE A 1 87 ? -3.977 7.257 -1.371 1.00 97.94 87 ILE A N 1
ATOM 621 C CA . ILE A 1 87 ? -2.713 6.880 -2.014 1.00 97.94 87 ILE A CA 1
ATOM 622 C C . ILE A 1 87 ? -1.932 8.130 -2.403 1.00 97.94 87 ILE A C 1
ATOM 624 O O . ILE A 1 87 ? -2.484 9.068 -2.977 1.00 97.94 87 ILE A O 1
ATOM 628 N N . TYR A 1 88 ? -0.640 8.135 -2.092 1.00 97.88 88 TYR A N 1
ATOM 629 C CA . TYR A 1 88 ? 0.267 9.232 -2.398 1.00 97.88 88 TYR A CA 1
ATOM 630 C C . TYR A 1 88 ? 1.568 8.674 -2.965 1.00 97.88 88 TYR A C 1
ATOM 632 O O . TYR A 1 88 ? 2.249 7.871 -2.329 1.00 97.88 88 TYR A O 1
ATOM 640 N N . SER A 1 89 ? 1.913 9.130 -4.164 1.00 98.19 89 SER A N 1
ATOM 641 C CA . SER A 1 89 ? 3.137 8.777 -4.880 1.00 98.19 89 SER A CA 1
ATOM 642 C C . SER A 1 89 ? 3.956 10.038 -5.125 1.00 98.19 89 SER A C 1
ATOM 644 O O . SER A 1 89 ? 3.393 11.075 -5.481 1.00 98.19 89 SER A O 1
ATOM 646 N N . GLN A 1 90 ? 5.276 9.955 -4.957 1.00 98.38 90 GLN A N 1
ATOM 647 C CA . GLN A 1 90 ? 6.193 11.040 -5.331 1.00 98.38 90 GLN A CA 1
ATOM 648 C C . GLN A 1 90 ? 6.651 10.966 -6.798 1.00 98.38 90 GLN A C 1
ATOM 650 O O . GLN A 1 90 ? 7.400 11.835 -7.241 1.00 98.38 90 GLN A O 1
ATOM 655 N N . SER A 1 91 ? 6.215 9.961 -7.569 1.00 97.81 91 SER A N 1
ATOM 656 C CA . SER A 1 91 ? 6.544 9.858 -8.996 1.00 97.81 91 SER A CA 1
ATOM 657 C C . SER A 1 91 ? 5.317 9.585 -9.868 1.00 97.81 91 SER A C 1
ATOM 659 O O . SER A 1 91 ? 4.680 10.513 -10.360 1.00 97.81 91 SER A O 1
ATOM 661 N N . LEU A 1 92 ? 4.986 8.315 -10.084 1.00 97.31 92 LEU A N 1
ATOM 66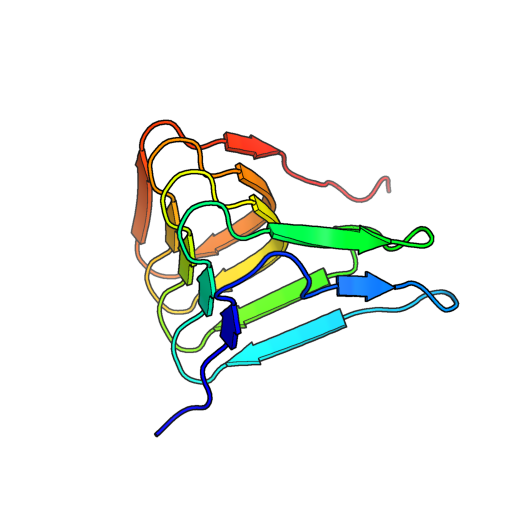2 C CA . LEU A 1 92 ? 3.950 7.852 -10.998 1.00 97.31 92 LEU A CA 1
ATOM 663 C C . LEU A 1 92 ? 2.855 7.104 -10.238 1.00 97.31 92 LEU A C 1
ATOM 665 O O . LEU A 1 92 ? 3.123 6.386 -9.273 1.00 97.31 92 LEU A O 1
ATOM 669 N N . MET A 1 93 ? 1.622 7.216 -10.723 1.00 98.25 93 MET A N 1
ATOM 670 C CA . MET A 1 93 ? 0.525 6.324 -10.359 1.00 98.25 93 MET A CA 1
ATOM 671 C C . MET A 1 93 ? -0.036 5.693 -11.629 1.00 98.25 93 MET A C 1
ATOM 673 O O . MET A 1 93 ? -0.289 6.393 -12.606 1.00 98.25 93 MET A O 1
ATOM 677 N N . THR A 1 94 ? -0.186 4.370 -11.641 1.00 98.31 94 THR A N 1
ATOM 678 C CA . THR A 1 94 ? -0.765 3.619 -12.765 1.00 98.31 94 THR A CA 1
ATOM 679 C C . THR A 1 94 ? -1.943 2.793 -12.273 1.00 98.31 94 THR A C 1
ATOM 681 O O . THR A 1 94 ? -1.815 2.086 -11.275 1.00 98.31 94 THR A O 1
ATOM 684 N N . PHE A 1 95 ? -3.062 2.861 -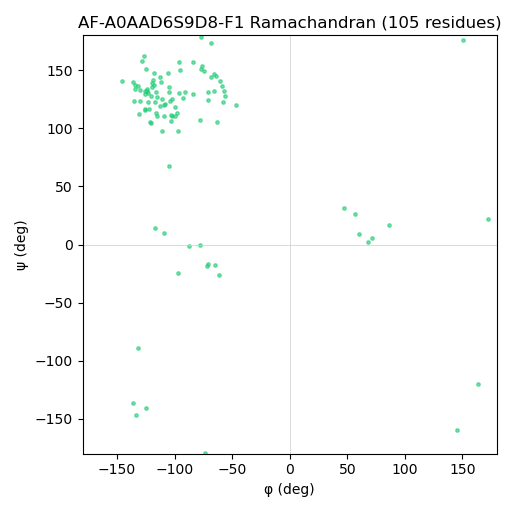12.995 1.00 98.25 95 PHE A N 1
ATOM 685 C CA . PHE A 1 95 ? -4.292 2.133 -12.695 1.00 98.25 95 PHE A CA 1
ATOM 686 C C . PHE A 1 95 ? -4.713 1.329 -13.918 1.00 98.25 95 PHE A C 1
ATOM 688 O O . PHE A 1 95 ? -4.822 1.882 -15.011 1.00 98.25 95 PHE A O 1
ATOM 695 N N . THR A 1 96 ? -4.986 0.045 -13.724 1.00 98.31 96 THR A N 1
ATOM 696 C CA . THR A 1 96 ? -5.623 -0.812 -14.727 1.00 98.31 96 THR A CA 1
ATOM 697 C C . THR A 1 96 ? -6.907 -1.326 -14.112 1.00 98.31 96 THR A C 1
ATOM 699 O O . THR A 1 96 ? -6.832 -2.153 -13.220 1.00 98.31 96 THR A O 1
ATOM 702 N N . GLU A 1 97 ? -8.066 -0.792 -14.508 1.00 98.00 97 GLU A N 1
ATOM 703 C CA . GLU A 1 97 ? -9.381 -1.223 -13.983 1.00 98.00 97 GLU A CA 1
ATOM 704 C C . GLU A 1 97 ? -9.437 -1.339 -12.443 1.00 98.00 97 GLU A C 1
ATOM 706 O O . GLU A 1 97 ? -10.120 -2.193 -11.883 1.00 98.00 97 GLU A O 1
ATOM 711 N N . ALA A 1 98 ? -8.669 -0.494 -11.754 1.00 98.25 98 ALA A N 1
ATOM 712 C CA . ALA A 1 98 ? -8.525 -0.506 -10.307 1.00 98.25 98 ALA A CA 1
ATOM 713 C C . ALA A 1 98 ? -9.474 0.508 -9.661 1.00 98.25 98 ALA A C 1
ATOM 715 O O . ALA A 1 98 ? -9.867 1.499 -10.284 1.00 98.25 98 ALA A O 1
ATOM 716 N N . SER A 1 99 ? -9.807 0.291 -8.390 1.00 98.12 99 SER A N 1
ATOM 717 C CA . SER A 1 99 ? -10.650 1.202 -7.612 1.00 98.12 99 SER A CA 1
ATOM 718 C C . SER A 1 99 ? -9.913 1.762 -6.398 1.00 98.12 99 SER A C 1
ATOM 720 O O . SER A 1 99 ? -9.157 1.069 -5.721 1.00 98.12 99 SER A O 1
ATOM 722 N N . VAL A 1 100 ? -10.151 3.039 -6.107 1.00 97.88 100 VAL A N 1
ATOM 723 C CA . VAL A 1 100 ? -9.683 3.700 -4.887 1.00 97.88 100 VAL A CA 1
ATOM 724 C C . VAL A 1 100 ? -10.874 4.404 -4.263 1.00 97.88 100 VAL A C 1
ATOM 726 O O . VAL A 1 100 ? -11.519 5.222 -4.915 1.00 97.88 100 VAL A O 1
ATOM 729 N N . THR A 1 101 ? -11.163 4.079 -3.007 1.00 97.38 101 THR A N 1
ATOM 730 C CA . THR A 1 101 ? -12.215 4.703 -2.201 1.00 97.38 101 THR A CA 1
ATOM 731 C C . THR A 1 101 ? -11.551 5.517 -1.092 1.00 97.38 101 THR A C 1
ATOM 733 O O . THR A 1 101 ? -11.153 4.934 -0.081 1.00 97.38 101 THR A O 1
ATOM 736 N N . PRO A 1 102 ? -11.397 6.843 -1.266 1.00 95.19 102 PRO A N 1
ATOM 737 C CA . PRO A 1 102 ? -10.774 7.703 -0.270 1.00 95.19 102 PRO A CA 1
ATOM 738 C C . PRO A 1 102 ? -11.501 7.646 1.067 1.00 95.19 102 PRO A C 1
ATOM 740 O O . PRO A 1 102 ? -12.729 7.725 1.126 1.00 95.19 102 PRO A O 1
ATOM 743 N N . VAL A 1 103 ? -10.732 7.570 2.150 1.00 91.44 103 VAL A N 1
ATOM 744 C CA . VAL A 1 103 ? -11.259 7.727 3.506 1.00 91.44 103 VAL A CA 1
ATOM 745 C C . VAL A 1 103 ? -10.912 9.130 3.970 1.00 91.44 103 VAL A C 1
ATOM 747 O O . VAL A 1 103 ? -9.744 9.453 4.193 1.00 91.44 103 VAL A O 1
ATOM 750 N N . VAL A 1 104 ? -11.940 9.964 4.101 1.00 79.94 104 VAL A N 1
ATOM 751 C CA . VAL A 1 104 ? -11.853 11.243 4.803 1.00 79.94 104 VAL A CA 1
ATOM 752 C C . VAL A 1 104 ? -12.230 11.002 6.257 1.00 79.94 104 VAL A C 1
ATOM 754 O O . VAL A 1 104 ? -13.236 10.353 6.540 1.00 79.94 104 VAL A O 1
ATOM 757 N N . ASN A 1 105 ? -11.419 11.494 7.189 1.00 62.78 105 ASN A N 1
ATOM 758 C CA . ASN A 1 105 ? -11.814 11.465 8.591 1.00 62.78 105 ASN A CA 1
ATOM 759 C C . ASN A 1 105 ? -12.940 12.501 8.771 1.00 62.78 105 ASN A C 1
ATOM 761 O O . ASN A 1 105 ? -12.720 13.652 8.377 1.00 62.78 105 ASN A O 1
ATOM 765 N N . PRO A 1 106 ? -14.133 12.148 9.288 1.00 53.47 106 PRO A N 1
ATOM 766 C CA . PRO A 1 106 ? -15.123 13.161 9.630 1.00 53.47 106 PRO A CA 1
ATOM 767 C C . PRO A 1 106 ? -14.501 14.120 10.651 1.00 53.47 106 PRO A C 1
ATOM 769 O O . PRO A 1 106 ? -13.983 13.689 11.681 1.00 53.47 106 PRO A O 1
ATOM 772 N N . THR A 1 107 ? -14.486 15.405 10.295 1.00 53.25 107 THR A N 1
ATOM 773 C CA . THR A 1 107 ? -14.064 16.514 11.164 1.00 53.25 107 THR A CA 1
ATOM 774 C C . THR A 1 107 ? -14.974 16.657 12.367 1.00 53.25 107 THR A C 1
ATOM 776 O O . THR A 1 107 ? -16.205 16.544 12.152 1.00 53.25 107 THR A O 1
#